Protein AF-A0A3D4XBF6-F1 (afdb_monomer_lite)

Foldseek 3Di:
DPPDLDDPVNCLVVVVLLCLLVNLLVCLVVLVVLLVDVVSLVVVLVVLLVNLVSLVVCCVVVVDDLVVSLVSLVSSLVSQCVSCVVRVVSNVSVCCSRPVPCVVVSVVVVVVVVVVVVVVVCVVVVVVVVPPD

pLDDT: mean 74.27, std 13.39, range [38.59, 91.12]

Secondary structure (DSSP, 8-state):
-------HHHHHHTT-GGGHHHHHHHGGGGHHHHHH-HHHHHHHHHHHHHHHHHHHHHHHTTSS-HHHHHHHHHHHHHHHHHHGGG-HHHHHHHHHHHTSSSHHHHHHHHHHHHHHHHHHHHHHHHHHHTT--

Sequence (133 aa):
MKSQQYSLDEIFKKNLLFLIPFYIFSYERRFQEYNQDKAKLELLKQEYLGIRNELEELTVQKIIDEYTKCTIIDMSGKVLENIAKKYENIRKGVKAVMGGKVFEYEAKTIRDQGRREGRRERMTVGNIDGSCQ

Structure (mmCIF, N/CA/C/O backbone):
data_AF-A0A3D4XBF6-F1
#
_entry.id   AF-A0A3D4XBF6-F1
#
loop_
_atom_site.group_PDB
_atom_site.id
_atom_site.type_symbol
_atom_site.label_atom_id
_atom_site.label_alt_id
_atom_site.label_comp_id
_atom_site.label_asym_id
_atom_site.label_entity_id
_atom_site.label_seq_id
_atom_site.pdbx_PDB_ins_code
_atom_site.Cartn_x
_atom_site.Cartn_y
_atom_site.Cartn_z
_atom_site.occupancy
_atom_site.B_iso_or_equiv
_atom_site.auth_seq_id
_atom_site.auth_comp_id
_atom_site.auth_asym_id
_atom_site.auth_atom_id
_atom_site.pdbx_PDB_model_num
ATOM 1 N N . MET A 1 1 ? -25.712 1.740 -11.108 1.00 39.62 1 MET A N 1
ATOM 2 C CA . MET A 1 1 ? -24.549 0.896 -11.469 1.00 39.62 1 MET A CA 1
ATOM 3 C C . MET A 1 1 ? -24.475 -0.279 -10.509 1.00 39.62 1 MET A C 1
ATOM 5 O O . MET A 1 1 ? -24.318 -0.051 -9.317 1.00 39.62 1 MET A O 1
ATOM 9 N N . LYS A 1 2 ? -24.611 -1.520 -10.992 1.00 38.59 2 LYS A N 1
ATOM 10 C CA . LYS A 1 2 ? -24.233 -2.700 -10.202 1.00 38.59 2 LYS A CA 1
ATOM 11 C C . LYS A 1 2 ? -22.704 -2.770 -10.230 1.00 38.59 2 LYS A C 1
ATOM 13 O O . LYS A 1 2 ? -22.143 -3.251 -11.206 1.00 38.59 2 LYS A O 1
ATOM 18 N N . SER A 1 3 ? -22.035 -2.192 -9.233 1.00 47.47 3 SER A N 1
ATOM 19 C CA . SER A 1 3 ? -20.590 -2.374 -9.076 1.00 47.47 3 SER A CA 1
ATOM 20 C C . SER A 1 3 ? -20.365 -3.846 -8.756 1.00 47.47 3 SER A C 1
ATOM 22 O O . SER A 1 3 ? -20.780 -4.300 -7.692 1.00 47.47 3 SER A O 1
ATOM 24 N N . GLN A 1 4 ? -19.773 -4.605 -9.678 1.00 57.16 4 GLN A N 1
ATOM 25 C CA . GLN A 1 4 ? -19.184 -5.892 -9.318 1.00 57.16 4 GLN A CA 1
ATOM 26 C C . GLN A 1 4 ? -18.186 -5.614 -8.192 1.00 57.16 4 GLN A C 1
ATOM 28 O O . GLN A 1 4 ? -17.299 -4.771 -8.335 1.00 57.16 4 GLN A O 1
ATOM 33 N N . GLN A 1 5 ? -18.407 -6.231 -7.034 1.00 62.78 5 GLN A N 1
ATOM 34 C CA . GLN A 1 5 ? -17.422 -6.235 -5.963 1.00 62.78 5 G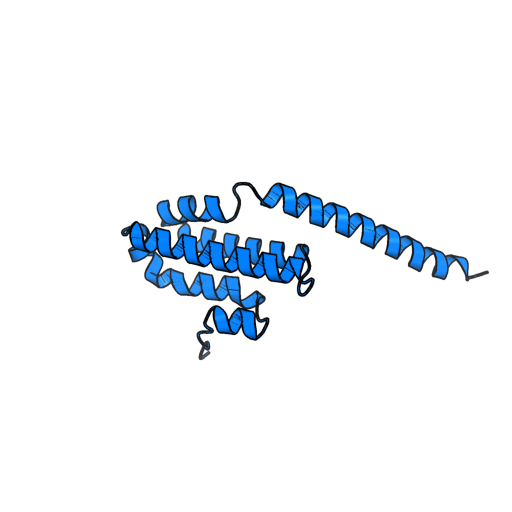LN A CA 1
ATOM 35 C C . GLN A 1 5 ? -16.328 -7.194 -6.407 1.00 62.78 5 GLN A C 1
ATOM 37 O O . GLN A 1 5 ? -16.461 -8.401 -6.241 1.00 62.78 5 GLN A O 1
ATOM 42 N N . TYR A 1 6 ? -15.303 -6.651 -7.054 1.00 70.81 6 TYR A N 1
ATOM 43 C CA . TYR A 1 6 ? -14.107 -7.415 -7.356 1.00 70.81 6 TYR A CA 1
ATOM 44 C C . TYR A 1 6 ? -13.384 -7.711 -6.048 1.00 70.81 6 TYR A C 1
ATOM 46 O O . TYR A 1 6 ? -13.139 -6.803 -5.250 1.00 70.81 6 TYR A O 1
ATOM 54 N N . SER A 1 7 ? -13.067 -8.983 -5.830 1.00 83.06 7 SER A N 1
ATOM 55 C CA . SER A 1 7 ? -12.136 -9.380 -4.775 1.00 83.06 7 SER A CA 1
ATOM 56 C C . SER A 1 7 ? -10.715 -8.940 -5.129 1.00 83.06 7 SER A C 1
ATOM 58 O O . SER A 1 7 ? -10.394 -8.730 -6.302 1.00 83.06 7 SER A O 1
ATOM 60 N N . LEU A 1 8 ? -9.852 -8.815 -4.119 1.00 84.19 8 LEU A N 1
ATOM 61 C CA . LEU A 1 8 ? -8.452 -8.459 -4.335 1.00 84.19 8 LEU A CA 1
ATOM 62 C C . LEU A 1 8 ? -7.758 -9.443 -5.297 1.00 84.19 8 LEU A C 1
ATOM 64 O O . LEU A 1 8 ? -7.121 -9.021 -6.260 1.00 84.19 8 LEU A O 1
ATOM 68 N N . ASP A 1 9 ? -8.005 -10.742 -5.124 1.00 84.31 9 ASP A N 1
ATOM 69 C CA . ASP A 1 9 ? -7.500 -11.796 -6.008 1.00 84.31 9 ASP A CA 1
ATOM 70 C C . ASP A 1 9 ? -7.921 -11.600 -7.468 1.00 84.31 9 ASP A C 1
ATOM 72 O O . ASP A 1 9 ? -7.139 -11.829 -8.389 1.00 84.31 9 ASP A O 1
ATOM 76 N N . GLU A 1 10 ? -9.171 -11.199 -7.717 1.00 86.62 10 GLU A N 1
ATOM 77 C CA . GLU A 1 10 ? -9.651 -10.945 -9.077 1.00 86.62 10 GLU A CA 1
ATOM 78 C C . GLU A 1 10 ? -9.012 -9.704 -9.689 1.00 86.62 10 GLU A C 1
ATOM 80 O O . GLU A 1 10 ? -8.769 -9.689 -10.897 1.00 86.62 10 GLU A O 1
ATOM 85 N N . ILE A 1 11 ? -8.739 -8.683 -8.873 1.00 88.88 11 ILE A N 1
ATOM 86 C CA . ILE A 1 11 ? -8.051 -7.466 -9.305 1.00 88.88 11 ILE A CA 1
ATOM 87 C C . ILE A 1 11 ? -6.650 -7.817 -9.807 1.00 88.88 11 ILE A C 1
ATOM 89 O O . ILE A 1 11 ? -6.302 -7.433 -10.925 1.00 88.88 11 ILE A O 1
ATOM 93 N N . PHE A 1 12 ? -5.882 -8.596 -9.045 1.00 87.31 12 PHE A N 1
ATOM 94 C CA . PHE A 1 12 ? -4.539 -9.009 -9.453 1.00 87.31 12 PHE A CA 1
ATOM 95 C C . PHE A 1 12 ? -4.563 -10.002 -10.620 1.00 87.31 12 PHE A C 1
ATOM 97 O O . PHE A 1 12 ? -3.889 -9.777 -11.625 1.00 87.31 12 PHE A O 1
ATOM 104 N N . LYS A 1 13 ? -5.415 -11.038 -10.575 1.00 87.56 13 LYS A N 1
ATOM 105 C CA . LYS A 1 13 ? -5.522 -12.039 -11.659 1.00 87.56 13 LYS A CA 1
ATOM 106 C C . LYS A 1 13 ? -5.910 -11.439 -13.006 1.00 87.56 13 LYS A C 1
ATOM 108 O O . LYS A 1 13 ? -5.456 -11.919 -14.040 1.00 87.56 13 LYS A O 1
ATOM 113 N N . LYS A 1 14 ? -6.774 -10.421 -13.012 1.00 87.50 14 LYS A N 1
ATOM 114 C CA . LYS A 1 14 ? -7.221 -9.742 -14.240 1.00 87.50 14 LYS A CA 1
ATOM 115 C C . LYS A 1 14 ? -6.377 -8.511 -14.580 1.00 87.50 14 LYS A C 1
ATOM 117 O O . LYS A 1 14 ? -6.720 -7.801 -15.521 1.00 87.50 14 LYS A O 1
ATOM 122 N N . ASN A 1 15 ? -5.306 -8.251 -13.826 1.00 85.69 15 ASN A N 1
ATOM 123 C CA . ASN A 1 15 ? -4.459 -7.065 -13.951 1.00 85.69 15 ASN A CA 1
ATOM 124 C C . ASN A 1 15 ? -5.254 -5.738 -13.920 1.00 85.69 15 ASN A C 1
ATOM 126 O O . ASN A 1 15 ? -4.924 -4.766 -14.596 1.00 85.69 15 ASN A O 1
ATOM 130 N N . LEU A 1 16 ? -6.330 -5.684 -13.130 1.00 89.38 16 LEU A N 1
ATOM 131 C CA . LEU A 1 16 ? -7.203 -4.516 -12.974 1.00 89.38 16 LEU A CA 1
ATOM 132 C C . LEU A 1 16 ? -6.701 -3.589 -11.857 1.00 89.38 16 LEU A C 1
ATOM 134 O O . LEU A 1 16 ? -7.495 -3.064 -11.080 1.00 89.38 16 LEU A O 1
ATOM 138 N N . LEU A 1 17 ? -5.386 -3.386 -11.755 1.00 89.12 17 LEU A N 1
ATOM 139 C CA . LEU A 1 17 ? -4.725 -2.761 -10.598 1.00 89.12 17 LEU A CA 1
ATOM 140 C C . LEU A 1 17 ? -5.230 -1.341 -10.280 1.00 89.12 17 LEU A C 1
ATOM 142 O O . LEU A 1 17 ? -5.216 -0.907 -9.131 1.00 89.12 17 LEU A O 1
ATOM 146 N N . PHE A 1 18 ? -5.759 -0.627 -11.277 1.00 88.12 18 PHE A N 1
ATOM 147 C CA . PHE A 1 18 ? -6.399 0.680 -11.090 1.00 88.12 18 PHE A CA 1
ATOM 148 C C . PHE A 1 18 ? -7.660 0.626 -10.204 1.00 88.12 18 PHE A C 1
ATOM 150 O O . PHE A 1 18 ? -8.118 1.653 -9.710 1.00 88.12 18 PHE A O 1
ATOM 157 N N . LEU A 1 19 ? -8.229 -0.562 -9.974 1.00 90.19 19 LEU A N 1
ATOM 158 C CA . LEU A 1 19 ? -9.351 -0.770 -9.060 1.00 90.19 19 LEU A CA 1
ATOM 159 C C . LEU A 1 19 ? -8.928 -0.850 -7.588 1.00 90.19 19 LEU A C 1
ATOM 161 O O . LEU A 1 19 ? -9.795 -0.743 -6.724 1.00 90.19 19 LEU A O 1
ATOM 1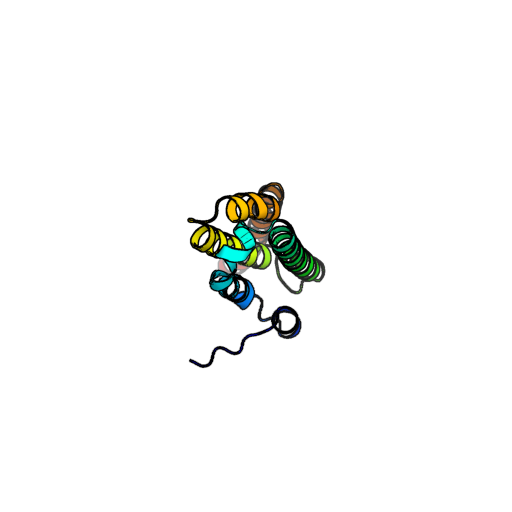65 N N . ILE A 1 20 ? -7.634 -0.976 -7.275 1.00 89.50 20 ILE A N 1
ATOM 166 C CA . ILE A 1 20 ? -7.132 -1.078 -5.892 1.00 89.50 20 ILE A CA 1
ATOM 167 C C . ILE A 1 20 ? -7.586 0.108 -5.011 1.00 89.50 20 ILE A C 1
ATOM 169 O O . ILE A 1 20 ? -8.130 -0.139 -3.931 1.00 89.50 20 ILE A O 1
ATOM 173 N N . PRO A 1 21 ? -7.498 1.384 -5.449 1.00 86.88 21 PRO A N 1
ATOM 174 C CA . PRO A 1 21 ? -8.030 2.507 -4.674 1.00 86.88 21 PRO A CA 1
ATOM 175 C C . PRO A 1 21 ? -9.542 2.407 -4.410 1.00 86.88 21 PRO A C 1
ATOM 177 O O . PRO A 1 21 ? -10.016 2.800 -3.345 1.00 86.88 21 PRO A O 1
ATOM 180 N N . PHE A 1 22 ? -10.315 1.857 -5.352 1.00 86.25 22 PHE A N 1
ATOM 181 C CA . PHE A 1 22 ? -11.766 1.680 -5.208 1.00 86.25 22 PHE A CA 1
ATOM 182 C C . PHE A 1 22 ? -12.118 0.504 -4.293 1.00 86.25 22 PHE A C 1
ATOM 184 O O . PHE A 1 22 ? -13.072 0.584 -3.519 1.00 86.25 22 PHE A O 1
ATOM 191 N N . TYR A 1 23 ? -11.331 -0.571 -4.347 1.00 85.81 23 TYR A N 1
ATOM 192 C CA . TYR A 1 23 ? -11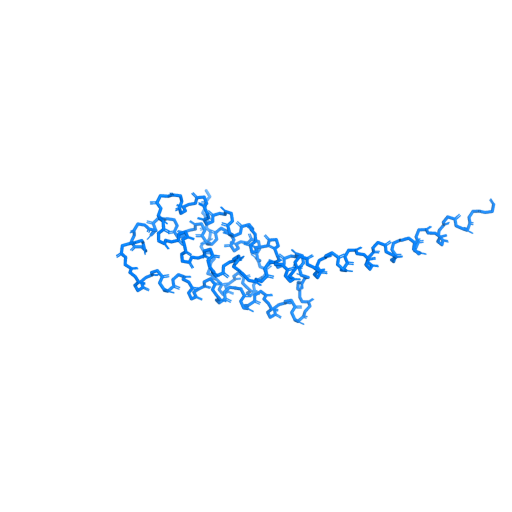.420 -1.684 -3.409 1.00 85.81 23 TYR A CA 1
ATOM 193 C C . TYR A 1 23 ? -11.204 -1.191 -1.977 1.00 85.81 23 TYR A C 1
ATOM 195 O O . TYR A 1 23 ? -12.035 -1.421 -1.103 1.00 85.81 23 TYR A O 1
ATOM 203 N N . ILE A 1 24 ? -10.160 -0.389 -1.773 1.00 82.25 24 ILE A N 1
ATOM 204 C CA . ILE A 1 24 ? -9.876 0.295 -0.510 1.00 82.25 24 ILE A CA 1
ATOM 205 C C . ILE A 1 24 ? -11.046 1.174 -0.057 1.00 82.25 24 ILE A C 1
ATOM 207 O O . ILE A 1 24 ? -11.455 1.130 1.103 1.00 82.25 24 ILE A O 1
ATOM 211 N N . PHE A 1 25 ? -11.611 1.958 -0.977 1.00 81.12 25 PHE A N 1
ATOM 212 C CA . PHE A 1 25 ? -12.755 2.817 -0.689 1.00 81.12 25 PHE A CA 1
ATOM 213 C C . PHE A 1 25 ? -13.968 2.020 -0.186 1.00 81.12 25 PHE A C 1
ATOM 215 O O . PHE A 1 25 ? -14.709 2.492 0.674 1.00 81.12 25 PHE A O 1
ATOM 222 N N . SER A 1 26 ? -14.155 0.782 -0.656 1.00 80.00 26 SER A N 1
ATOM 223 C CA . SER A 1 26 ? -15.279 -0.063 -0.240 1.00 80.00 26 SER A CA 1
ATOM 224 C C . SER A 1 26 ? -15.309 -0.358 1.268 1.00 80.00 26 SER A C 1
ATOM 226 O O . SER A 1 26 ? -16.390 -0.577 1.827 1.00 80.00 26 SER A O 1
ATOM 228 N N . TYR A 1 27 ? -14.160 -0.283 1.950 1.00 75.31 27 TYR A N 1
ATOM 229 C CA . TYR A 1 27 ? -14.069 -0.477 3.395 1.00 75.31 27 TYR A CA 1
ATOM 230 C C . TYR A 1 27 ? -14.584 0.705 4.219 1.00 75.31 27 TYR A C 1
ATOM 232 O O . TYR A 1 27 ? -14.814 0.522 5.414 1.00 75.31 27 TYR A O 1
ATOM 240 N N . GLU A 1 28 ? -14.821 1.880 3.622 1.00 74.62 28 GLU A N 1
ATOM 241 C CA . GLU A 1 28 ? -15.266 3.095 4.323 1.00 74.62 28 GLU A CA 1
ATOM 242 C C . GLU A 1 28 ? -16.435 2.819 5.282 1.00 74.62 28 GLU A C 1
ATOM 244 O O . GLU A 1 28 ? -16.419 3.244 6.437 1.00 74.62 28 GLU A O 1
ATOM 249 N N . ARG A 1 29 ? -17.421 2.022 4.852 1.00 75.06 29 ARG A N 1
ATOM 250 C CA . ARG A 1 29 ? -18.609 1.702 5.667 1.00 75.06 29 ARG A CA 1
ATOM 251 C C . ARG A 1 29 ? -18.280 0.953 6.961 1.00 75.06 29 ARG A C 1
ATOM 253 O O . ARG A 1 29 ? -19.060 0.997 7.903 1.00 75.06 29 ARG A O 1
ATOM 260 N N . ARG A 1 30 ? -17.141 0.260 7.005 1.00 72.00 30 ARG A N 1
ATOM 261 C CA . ARG A 1 30 ? -16.672 -0.553 8.137 1.00 72.00 30 ARG A CA 1
ATOM 262 C C . ARG A 1 30 ? -15.590 0.158 8.957 1.00 72.00 30 ARG A C 1
ATOM 264 O O . ARG A 1 30 ? -15.166 -0.364 9.984 1.00 72.00 30 ARG A O 1
ATOM 271 N N . PHE A 1 31 ? -15.152 1.358 8.558 1.00 72.44 31 PHE A N 1
ATOM 272 C CA . PHE A 1 31 ? -14.078 2.097 9.241 1.00 72.44 31 PHE A CA 1
ATOM 273 C C . PHE A 1 31 ? -14.415 2.469 10.680 1.00 72.44 31 PHE A C 1
ATOM 275 O O . PHE A 1 31 ? -13.527 2.492 11.530 1.00 72.44 31 PHE A O 1
ATOM 282 N N . GLN A 1 32 ? -15.695 2.685 10.983 1.00 70.94 32 GLN A N 1
ATOM 283 C CA . GLN A 1 32 ? -16.134 2.902 12.356 1.00 70.94 32 GLN A CA 1
ATOM 284 C C . GLN A 1 32 ? -15.8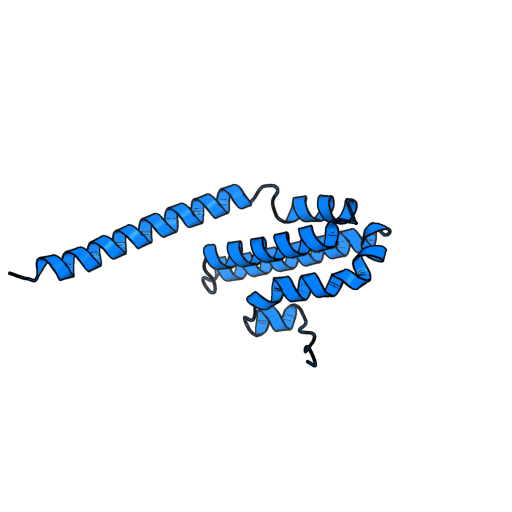08 1.702 13.259 1.00 70.94 32 GLN A C 1
ATOM 286 O O . GLN A 1 32 ? -15.315 1.898 14.368 1.00 70.94 32 GLN A O 1
ATOM 291 N N . GLU A 1 33 ? -16.003 0.476 12.766 1.00 72.31 33 GLU A N 1
ATOM 292 C CA . GLU A 1 33 ? -15.645 -0.746 13.492 1.00 72.31 33 GLU A CA 1
ATOM 293 C C . GLU A 1 33 ? -14.125 -0.930 13.570 1.00 72.31 33 GLU A C 1
ATOM 295 O O . GLU A 1 33 ? -13.597 -1.235 14.637 1.00 72.31 33 GLU A O 1
ATOM 300 N N . TYR A 1 34 ? -13.411 -0.696 12.463 1.00 69.12 34 TYR A N 1
ATOM 301 C CA . TYR A 1 34 ? -11.946 -0.795 12.408 1.00 69.12 34 TYR A CA 1
ATOM 302 C C . TYR A 1 34 ? -11.246 0.193 13.353 1.00 69.12 34 TYR A C 1
ATOM 304 O O . TYR A 1 34 ? -10.179 -0.104 13.878 1.00 69.12 34 TYR A O 1
ATOM 312 N N . ASN A 1 35 ? -11.821 1.373 13.590 1.00 66.62 35 ASN A N 1
ATOM 313 C CA . ASN A 1 35 ? -11.211 2.377 14.463 1.00 66.62 35 ASN A CA 1
ATOM 314 C C . ASN A 1 35 ? -11.363 2.052 15.959 1.00 66.62 35 ASN A C 1
ATOM 316 O O . ASN A 1 35 ? -10.557 2.521 16.767 1.00 66.62 35 ASN A O 1
ATOM 320 N N . GLN A 1 36 ? -12.397 1.289 16.324 1.00 73.00 36 GLN A N 1
ATOM 321 C CA . GLN A 1 36 ? -12.685 0.888 17.706 1.00 73.00 36 GLN A CA 1
ATOM 322 C C . GLN A 1 36 ? -12.043 -0.459 18.068 1.00 73.00 36 GLN A C 1
ATOM 324 O O . GLN A 1 36 ? -11.732 -0.693 19.234 1.00 73.00 36 GLN A O 1
ATOM 329 N N . ASP A 1 37 ? -11.794 -1.315 17.075 1.00 79.94 37 ASP A N 1
ATOM 330 C CA . ASP A 1 37 ? -11.235 -2.652 17.253 1.00 79.94 37 ASP A CA 1
ATOM 331 C C . ASP A 1 37 ? -9.801 -2.744 16.703 1.00 79.94 37 ASP A C 1
ATOM 333 O O . ASP A 1 37 ? -9.555 -2.731 15.493 1.00 79.94 37 ASP A O 1
ATOM 337 N N . LYS A 1 38 ? -8.832 -2.883 17.616 1.00 76.00 38 LYS A N 1
ATOM 338 C CA . LYS A 1 38 ? -7.407 -3.000 17.275 1.00 76.00 38 LYS A CA 1
ATOM 339 C C . LYS A 1 38 ? -7.088 -4.238 16.432 1.00 76.00 38 LYS A C 1
ATOM 341 O O . LYS A 1 38 ? -6.191 -4.156 15.599 1.00 76.00 38 LYS A O 1
ATOM 346 N N . ALA A 1 39 ? -7.785 -5.359 16.631 1.00 79.12 39 ALA A N 1
ATOM 347 C CA . ALA A 1 39 ? -7.536 -6.578 15.864 1.00 79.12 39 ALA A CA 1
ATOM 348 C C . ALA A 1 39 ? -7.981 -6.392 14.411 1.00 79.12 39 ALA A C 1
ATOM 350 O O . ALA A 1 39 ? -7.251 -6.727 13.480 1.00 79.12 39 ALA A O 1
ATOM 351 N N . LYS A 1 40 ? -9.141 -5.759 14.209 1.00 79.44 40 LYS A N 1
ATOM 352 C CA . LYS A 1 40 ? -9.619 -5.414 12.869 1.00 79.44 40 LYS A CA 1
ATOM 353 C C . LYS A 1 40 ? -8.714 -4.380 12.185 1.00 79.44 40 LYS A C 1
ATOM 355 O O . LYS A 1 40 ? -8.469 -4.492 10.987 1.00 79.44 40 LYS A O 1
ATOM 360 N N . LEU A 1 41 ? -8.201 -3.388 12.919 1.00 76.25 41 LEU A N 1
ATOM 361 C CA . LEU A 1 41 ? -7.219 -2.438 12.382 1.00 76.25 41 LEU A CA 1
ATOM 362 C C . LEU A 1 41 ? -5.941 -3.143 11.905 1.00 76.25 41 LEU A C 1
ATOM 364 O O . LEU A 1 41 ? -5.370 -2.756 10.888 1.00 76.25 41 LEU A O 1
ATOM 368 N N . GLU A 1 42 ? -5.486 -4.162 12.631 1.00 77.25 42 GLU A N 1
ATOM 369 C CA . GLU A 1 42 ? -4.300 -4.925 12.248 1.00 77.25 42 GLU A CA 1
ATOM 370 C C . GLU A 1 42 ? -4.545 -5.777 10.997 1.00 77.25 42 GLU A C 1
ATOM 372 O O . GLU A 1 42 ? -3.699 -5.789 10.107 1.00 77.25 42 GLU A O 1
ATOM 377 N N . LEU A 1 43 ? -5.733 -6.381 10.864 1.00 81.25 43 LEU A N 1
ATOM 378 C CA . LEU A 1 43 ? -6.148 -7.056 9.627 1.00 81.25 43 LEU A CA 1
ATOM 379 C C . LEU A 1 43 ? -6.112 -6.105 8.426 1.00 81.25 43 LEU A C 1
ATOM 381 O O . LEU A 1 43 ? -5.558 -6.452 7.387 1.00 81.25 43 LEU A O 1
ATOM 385 N N . LEU A 1 44 ? -6.622 -4.878 8.585 1.00 80.00 44 LEU A N 1
ATOM 386 C CA . LEU A 1 44 ? -6.562 -3.866 7.530 1.00 80.00 44 LEU A CA 1
ATOM 387 C C . LEU A 1 44 ? -5.107 -3.565 7.135 1.00 80.00 44 LEU A C 1
ATOM 389 O O . LEU A 1 44 ? -4.783 -3.531 5.953 1.00 80.00 44 LEU A O 1
ATOM 393 N N . LYS A 1 45 ? -4.200 -3.385 8.105 1.00 79.31 45 LYS A N 1
ATOM 394 C CA . LYS A 1 45 ? -2.774 -3.162 7.803 1.00 79.31 45 LYS A CA 1
ATOM 395 C C . LYS A 1 45 ? -2.138 -4.346 7.075 1.00 79.31 45 LYS A C 1
ATOM 397 O O . LYS A 1 45 ? -1.327 -4.118 6.182 1.00 79.31 45 LYS A O 1
ATOM 402 N N . GLN A 1 46 ? -2.478 -5.576 7.460 1.00 82.00 46 GLN A N 1
ATOM 403 C CA . GLN A 1 46 ? -1.970 -6.787 6.816 1.00 82.00 46 GLN A CA 1
ATOM 404 C C . GLN A 1 46 ? -2.449 -6.899 5.369 1.00 82.00 46 GLN A C 1
ATOM 406 O O . GLN A 1 46 ? -1.626 -7.151 4.494 1.00 82.00 46 GLN A O 1
ATOM 411 N N . GLU A 1 47 ? -3.730 -6.634 5.099 1.00 83.75 47 GLU A N 1
ATOM 412 C CA . GLU A 1 47 ? -4.255 -6.589 3.728 1.00 83.75 47 GLU A CA 1
ATOM 413 C C . GLU A 1 47 ? -3.519 -5.540 2.887 1.00 83.75 47 GLU A C 1
ATOM 415 O O . GLU A 1 47 ? -3.050 -5.841 1.794 1.00 83.75 47 GLU A O 1
ATOM 420 N N . TYR A 1 48 ? -3.330 -4.329 3.418 1.00 81.25 48 TYR A N 1
ATOM 421 C CA . TYR A 1 48 ? -2.568 -3.278 2.737 1.00 81.25 48 TYR A CA 1
ATOM 422 C C . TYR A 1 48 ? -1.119 -3.670 2.446 1.00 81.25 48 TYR A C 1
ATOM 424 O O . TYR A 1 48 ? -0.582 -3.351 1.384 1.00 81.25 48 TYR A O 1
ATOM 432 N N . LEU A 1 49 ? -0.475 -4.345 3.395 1.00 82.38 49 LEU A N 1
ATOM 433 C CA . LEU A 1 49 ? 0.885 -4.833 3.223 1.00 82.38 49 LEU A CA 1
ATOM 434 C C . LEU A 1 49 ? 0.944 -5.943 2.164 1.00 82.38 49 LEU A C 1
ATOM 436 O O . LEU A 1 49 ? 1.886 -5.957 1.377 1.00 82.38 49 LEU A O 1
ATOM 440 N N . GLY A 1 50 ? -0.078 -6.802 2.101 1.00 85.38 50 GLY A N 1
ATOM 441 C CA . GLY A 1 50 ? -0.267 -7.793 1.040 1.00 85.38 50 GLY A CA 1
ATOM 442 C C . GLY A 1 50 ? -0.356 -7.142 -0.338 1.00 85.38 50 GLY A C 1
ATOM 443 O O . GLY A 1 50 ? 0.489 -7.419 -1.182 1.00 85.38 50 GLY A O 1
ATOM 444 N N . ILE A 1 51 ? -1.272 -6.182 -0.515 1.00 87.19 51 ILE A N 1
ATOM 445 C CA . ILE A 1 51 ? -1.431 -5.412 -1.764 1.00 87.19 51 ILE A CA 1
ATOM 446 C C . ILE A 1 51 ? -0.096 -4.822 -2.220 1.00 87.19 51 ILE A C 1
ATOM 448 O O . ILE A 1 51 ? 0.264 -4.900 -3.392 1.00 87.19 51 ILE A O 1
ATOM 452 N N . ARG A 1 52 ? 0.650 -4.215 -1.292 1.00 84.00 52 ARG A N 1
ATOM 453 C CA . ARG A 1 52 ? 1.941 -3.600 -1.602 1.00 84.00 52 ARG A CA 1
ATOM 454 C C . ARG A 1 52 ? 2.977 -4.633 -2.039 1.00 84.00 52 ARG A C 1
ATOM 456 O O . ARG A 1 52 ? 3.685 -4.389 -3.008 1.00 84.00 52 ARG A O 1
ATOM 463 N N . ASN A 1 53 ? 3.091 -5.747 -1.321 1.00 86.00 53 ASN A N 1
ATOM 464 C CA . ASN A 1 53 ? 4.049 -6.797 -1.663 1.00 86.00 53 ASN A CA 1
ATOM 465 C C . ASN A 1 53 ? 3.725 -7.414 -3.030 1.00 86.00 53 ASN A C 1
ATOM 467 O O . ASN A 1 53 ? 4.627 -7.671 -3.814 1.00 86.00 53 ASN A O 1
ATOM 471 N N . GLU A 1 54 ? 2.444 -7.581 -3.340 1.00 89.94 54 GLU A N 1
ATOM 472 C CA . GLU A 1 54 ? 1.986 -8.126 -4.616 1.00 89.94 54 GLU A CA 1
ATOM 473 C C . GLU A 1 54 ? 2.268 -7.150 -5.773 1.00 89.94 54 GLU A C 1
ATOM 475 O O . GLU A 1 54 ? 2.773 -7.550 -6.820 1.00 89.94 54 GLU A O 1
ATOM 480 N N . LEU A 1 55 ? 2.070 -5.840 -5.565 1.00 88.75 55 LEU A N 1
ATOM 481 C CA . LEU A 1 55 ? 2.515 -4.813 -6.517 1.00 88.75 55 LEU A CA 1
ATOM 482 C C . LEU A 1 55 ? 4.041 -4.810 -6.706 1.00 88.75 55 LEU A C 1
ATOM 484 O O . LEU A 1 55 ? 4.507 -4.669 -7.834 1.00 88.75 55 LEU A O 1
ATOM 488 N N . GLU A 1 56 ? 4.817 -4.991 -5.635 1.00 86.50 56 GLU A N 1
ATOM 489 C CA . GLU A 1 56 ? 6.280 -5.097 -5.708 1.00 86.50 56 GLU A CA 1
ATOM 490 C C . GLU A 1 56 ? 6.710 -6.324 -6.525 1.00 86.50 56 GLU A C 1
ATOM 492 O O . GLU A 1 56 ? 7.579 -6.218 -7.390 1.00 86.50 56 GLU A O 1
ATOM 497 N N . GLU A 1 57 ? 6.068 -7.477 -6.321 1.00 89.81 57 GLU A N 1
ATOM 498 C CA . GLU A 1 57 ? 6.318 -8.682 -7.116 1.00 89.81 57 GLU A CA 1
ATOM 499 C C . GLU A 1 57 ? 6.016 -8.459 -8.602 1.00 89.81 57 GLU A C 1
ATOM 501 O O . GLU A 1 57 ? 6.820 -8.847 -9.453 1.00 89.81 57 GLU A O 1
ATOM 506 N N . LEU A 1 58 ? 4.913 -7.778 -8.932 1.00 90.44 58 LEU A N 1
ATOM 507 C CA . LEU A 1 58 ? 4.590 -7.409 -10.314 1.00 90.44 58 LEU A CA 1
ATOM 508 C C . LEU A 1 58 ? 5.640 -6.467 -10.924 1.00 90.44 58 LEU A C 1
ATOM 510 O O . LEU A 1 58 ? 5.959 -6.593 -12.112 1.00 90.44 58 LEU A O 1
ATOM 514 N N . THR A 1 59 ? 6.210 -5.555 -10.132 1.00 87.94 59 THR A N 1
ATOM 515 C CA . THR A 1 59 ? 7.311 -4.684 -10.569 1.00 87.94 59 THR A CA 1
ATOM 516 C C . THR A 1 59 ? 8.604 -5.470 -10.793 1.00 87.94 59 THR A C 1
ATOM 518 O O . THR A 1 59 ? 9.256 -5.299 -11.826 1.00 87.94 59 THR A O 1
ATOM 521 N N . VAL A 1 60 ? 8.961 -6.389 -9.888 1.00 88.00 60 VAL A N 1
ATOM 522 C CA . VAL A 1 60 ? 10.133 -7.275 -10.033 1.00 88.00 60 VAL A CA 1
ATOM 523 C C . VAL A 1 60 ? 10.006 -8.158 -11.277 1.00 88.00 60 VAL A C 1
ATOM 525 O O . VAL A 1 60 ? 10.975 -8.332 -12.020 1.00 88.00 60 VAL A O 1
ATOM 528 N N . GLN A 1 61 ? 8.801 -8.660 -11.555 1.00 91.12 61 GLN A N 1
ATOM 529 C CA . GLN A 1 61 ? 8.479 -9.434 -12.758 1.00 91.12 61 GLN A CA 1
ATOM 530 C C . GLN A 1 61 ? 8.405 -8.576 -14.035 1.00 91.12 61 GLN A C 1
ATOM 532 O O . GLN A 1 61 ? 8.244 -9.124 -15.125 1.00 91.12 61 GLN A O 1
ATOM 537 N N . LYS A 1 62 ? 8.551 -7.246 -13.927 1.00 88.38 62 LYS A N 1
ATOM 538 C CA . LYS A 1 62 ? 8.413 -6.267 -15.021 1.00 88.38 62 LYS A CA 1
ATOM 539 C C . LYS A 1 62 ? 7.043 -6.289 -15.709 1.00 88.38 62 LYS A C 1
ATOM 541 O O . LYS A 1 62 ? 6.936 -5.888 -16.866 1.00 88.38 62 LYS A O 1
ATOM 546 N N . ILE A 1 63 ? 6.005 -6.748 -15.008 1.00 90.50 63 ILE A N 1
ATOM 547 C CA . ILE A 1 63 ? 4.613 -6.684 -15.478 1.00 90.50 63 ILE A CA 1
ATOM 548 C C . ILE A 1 63 ? 4.118 -5.237 -15.414 1.00 90.50 63 ILE A C 1
ATOM 550 O O . ILE A 1 63 ? 3.415 -4.782 -16.314 1.00 90.50 63 ILE A O 1
ATOM 554 N N . ILE A 1 64 ? 4.524 -4.513 -14.370 1.00 91.00 64 ILE A N 1
ATOM 555 C CA . ILE A 1 64 ? 4.306 -3.073 -14.223 1.00 91.00 64 ILE A CA 1
ATOM 556 C C . ILE A 1 64 ? 5.637 -2.363 -13.989 1.00 91.00 64 ILE A C 1
ATOM 558 O O . ILE A 1 64 ? 6.591 -2.956 -13.484 1.00 91.00 64 ILE A O 1
ATOM 562 N N . ASP A 1 65 ? 5.707 -1.086 -14.346 1.00 87.62 65 ASP A N 1
ATOM 563 C CA . ASP A 1 65 ? 6.853 -0.247 -14.011 1.00 87.62 65 ASP A CA 1
ATOM 564 C C . ASP A 1 65 ? 6.741 0.338 -12.590 1.00 87.62 65 ASP A C 1
ATOM 566 O O . ASP A 1 65 ? 5.704 0.275 -11.918 1.00 87.62 65 ASP A O 1
ATOM 570 N N . GLU A 1 66 ? 7.851 0.909 -12.121 1.00 84.12 66 GLU A N 1
ATOM 571 C CA . GLU A 1 66 ? 7.945 1.553 -10.806 1.00 84.12 66 GLU A CA 1
ATOM 572 C C . GLU A 1 66 ? 6.947 2.715 -10.678 1.00 84.12 66 GLU A C 1
ATOM 574 O O . GLU A 1 66 ? 6.364 2.939 -9.616 1.00 84.12 66 GLU A O 1
ATOM 579 N N . TYR A 1 67 ? 6.729 3.441 -11.778 1.00 84.44 67 TYR A N 1
ATOM 580 C CA . TYR A 1 67 ? 5.819 4.578 -11.838 1.00 84.44 67 TYR A CA 1
ATOM 581 C C . TYR A 1 67 ? 4.361 4.165 -11.602 1.00 84.44 67 TYR A C 1
ATOM 583 O O . TYR A 1 67 ? 3.651 4.804 -10.823 1.00 84.44 67 TYR A O 1
ATOM 591 N N . THR A 1 68 ? 3.921 3.075 -12.225 1.00 87.31 68 THR A N 1
ATOM 592 C CA . THR A 1 68 ? 2.579 2.505 -12.090 1.00 87.31 68 THR A CA 1
ATOM 593 C C . THR A 1 68 ? 2.350 2.033 -10.662 1.00 87.31 68 THR A C 1
ATOM 595 O O . THR A 1 68 ? 1.338 2.400 -10.061 1.00 87.31 68 THR A O 1
ATOM 598 N N . LYS A 1 69 ? 3.313 1.301 -10.081 1.00 87.62 69 LYS A N 1
ATOM 599 C CA . LYS A 1 69 ? 3.278 0.898 -8.667 1.00 87.62 69 LYS A CA 1
ATOM 600 C C . LYS A 1 69 ? 3.102 2.114 -7.754 1.00 87.62 69 LYS A C 1
ATOM 602 O O . LYS A 1 69 ? 2.137 2.163 -6.990 1.00 87.62 69 LYS A O 1
ATOM 607 N N . CYS A 1 70 ? 3.975 3.116 -7.878 1.00 83.38 70 CYS A N 1
ATOM 608 C CA . CYS A 1 70 ? 3.903 4.330 -7.060 1.00 83.38 70 CYS A CA 1
ATOM 609 C C . CYS A 1 70 ? 2.570 5.052 -7.231 1.00 83.38 70 CYS A C 1
ATOM 611 O O . CYS A 1 70 ? 1.948 5.448 -6.255 1.00 83.38 70 CYS A O 1
ATOM 613 N N . THR A 1 71 ? 2.079 5.169 -8.465 1.00 86.81 71 THR A N 1
ATOM 614 C CA . THR A 1 71 ? 0.803 5.831 -8.755 1.00 86.81 71 THR A CA 1
ATOM 615 C C . THR A 1 71 ? -0.364 5.121 -8.065 1.00 86.81 71 THR A C 1
ATOM 617 O O . THR A 1 71 ? -1.222 5.775 -7.468 1.00 86.81 71 THR A O 1
ATOM 620 N N . ILE A 1 72 ? -0.397 3.786 -8.091 1.00 89.56 72 ILE A N 1
ATOM 621 C CA . ILE A 1 72 ? -1.439 2.999 -7.417 1.00 89.56 72 ILE A CA 1
ATOM 622 C C . ILE A 1 72 ? -1.355 3.170 -5.897 1.00 89.56 72 ILE A C 1
ATOM 624 O O . ILE A 1 72 ? -2.392 3.384 -5.259 1.00 89.56 72 ILE A O 1
ATOM 628 N N . ILE A 1 73 ? -0.150 3.111 -5.321 1.00 85.06 73 ILE A N 1
ATOM 629 C CA . ILE A 1 73 ? 0.078 3.311 -3.881 1.00 85.06 73 ILE A CA 1
ATOM 630 C C . ILE A 1 73 ? -0.359 4.723 -3.464 1.00 85.06 73 ILE A C 1
ATOM 632 O O . ILE A 1 73 ? -1.102 4.871 -2.491 1.00 85.06 73 ILE A O 1
ATOM 636 N N . ASP A 1 74 ? -0.007 5.746 -4.240 1.00 84.50 74 ASP A N 1
ATOM 637 C CA . ASP A 1 74 ? -0.377 7.144 -4.005 1.00 84.50 74 ASP A CA 1
ATOM 638 C C . ASP A 1 74 ? -1.877 7.368 -4.019 1.00 84.50 74 ASP A C 1
ATOM 640 O O . ASP A 1 74 ? -2.431 7.994 -3.111 1.00 84.50 74 ASP A O 1
ATOM 644 N N . MET A 1 75 ? -2.549 6.887 -5.065 1.00 87.00 75 MET A N 1
ATOM 645 C CA . MET A 1 75 ? -3.997 7.033 -5.193 1.00 87.00 75 MET A CA 1
ATOM 646 C C . MET A 1 75 ? -4.706 6.322 -4.044 1.00 87.00 75 MET A C 1
ATOM 648 O O . MET A 1 75 ? -5.596 6.894 -3.415 1.00 87.00 75 MET A O 1
ATOM 652 N N . SER A 1 76 ? -4.258 5.112 -3.719 1.00 86.00 76 SER A N 1
ATOM 653 C CA . SER A 1 76 ? -4.754 4.325 -2.591 1.00 86.00 76 SER A CA 1
ATOM 654 C C . SER A 1 76 ? -4.552 5.045 -1.255 1.00 86.00 76 SER A C 1
ATOM 656 O O . SER A 1 76 ? -5.457 5.072 -0.419 1.00 86.00 76 SER A O 1
ATOM 658 N N . GLY A 1 77 ? -3.394 5.683 -1.069 1.00 82.31 77 GLY A N 1
ATOM 659 C CA . GLY A 1 77 ? -3.068 6.477 0.113 1.00 82.31 77 GLY A CA 1
ATOM 660 C C . GLY A 1 77 ? -3.956 7.709 0.239 1.00 82.31 77 GLY A C 1
ATOM 661 O O . GLY A 1 77 ? -4.522 7.946 1.301 1.00 82.31 77 GLY A O 1
ATOM 662 N N . LYS A 1 78 ? -4.160 8.450 -0.854 1.00 84.44 78 LYS A N 1
ATOM 663 C CA . LYS A 1 78 ? -5.033 9.636 -0.890 1.00 84.44 78 LYS A CA 1
ATOM 664 C C . LYS A 1 78 ? -6.490 9.294 -0.598 1.00 84.44 78 LYS A C 1
ATOM 666 O O . LYS A 1 78 ? -7.136 9.997 0.180 1.00 84.44 78 LYS A O 1
ATOM 671 N N . VAL A 1 79 ? -7.009 8.218 -1.198 1.00 84.88 79 VAL A N 1
ATOM 672 C CA . VAL A 1 79 ? -8.364 7.723 -0.907 1.00 84.88 79 VAL A CA 1
ATOM 673 C C . VAL A 1 79 ? -8.481 7.421 0.578 1.00 84.88 79 VAL A C 1
ATOM 675 O O . VAL A 1 79 ? -9.396 7.926 1.230 1.00 84.88 79 VAL A O 1
ATOM 678 N N . LEU A 1 80 ? -7.518 6.674 1.120 1.00 79.88 80 LEU A N 1
ATOM 679 C CA . LEU A 1 80 ? -7.508 6.295 2.521 1.00 79.88 80 LEU A CA 1
ATOM 680 C C . LEU A 1 80 ? -7.429 7.499 3.464 1.00 79.88 80 LEU A C 1
ATOM 682 O O . LEU A 1 80 ? -8.189 7.573 4.426 1.00 79.88 80 LEU A O 1
ATOM 686 N N . GLU A 1 81 ? -6.533 8.449 3.201 1.00 80.12 81 GLU A N 1
ATOM 687 C CA . GLU A 1 81 ? -6.415 9.673 3.991 1.00 80.12 81 GLU A CA 1
ATOM 688 C C . GLU A 1 81 ? -7.728 10.450 4.003 1.00 80.12 81 GLU A C 1
ATOM 690 O O . GLU A 1 81 ? -8.105 10.981 5.048 1.00 80.12 81 GLU A O 1
ATOM 695 N N . ASN A 1 82 ? -8.441 10.489 2.873 1.00 82.56 82 ASN A N 1
ATOM 696 C CA . ASN A 1 82 ? -9.706 11.197 2.755 1.00 82.56 82 ASN A CA 1
ATOM 697 C C . ASN A 1 82 ? -10.831 10.536 3.568 1.00 82.56 82 ASN A C 1
ATOM 699 O O . ASN A 1 82 ? -11.553 11.242 4.274 1.00 82.56 82 ASN A O 1
ATOM 703 N N . ILE A 1 83 ? -10.951 9.205 3.530 1.00 78.25 83 ILE A N 1
ATOM 704 C CA . ILE A 1 83 ? -11.974 8.467 4.297 1.00 78.25 83 ILE A CA 1
ATOM 705 C C . ILE A 1 83 ? -11.612 8.338 5.789 1.00 78.25 83 ILE A C 1
ATOM 707 O O . ILE A 1 83 ? -12.483 8.381 6.657 1.00 78.25 83 ILE A O 1
ATOM 711 N N . ALA A 1 84 ? -10.320 8.270 6.131 1.00 76.88 84 ALA A N 1
ATOM 712 C CA . ALA A 1 84 ? -9.834 8.175 7.509 1.00 76.88 84 ALA A CA 1
ATOM 713 C C . ALA A 1 84 ? -9.739 9.534 8.228 1.00 76.88 84 ALA A C 1
ATOM 715 O O . ALA A 1 84 ? -9.280 9.586 9.370 1.00 76.88 84 ALA A O 1
ATOM 716 N N . LYS A 1 85 ? -10.195 10.644 7.619 1.00 77.44 85 LYS A N 1
ATOM 717 C CA . LYS A 1 85 ? -10.188 11.990 8.239 1.00 77.44 85 LYS A CA 1
ATOM 718 C C . LYS A 1 85 ? -10.833 12.024 9.627 1.00 77.44 85 LYS A C 1
ATOM 720 O O . LYS A 1 85 ? -10.388 12.787 10.478 1.00 77.44 85 LYS A O 1
ATOM 725 N N . LYS A 1 86 ? -11.858 11.195 9.854 1.00 74.31 86 LYS A N 1
ATOM 726 C CA . LYS A 1 86 ? -12.584 11.077 11.132 1.00 74.31 86 LYS A CA 1
ATOM 727 C C . LYS A 1 86 ? -12.050 9.961 12.049 1.00 74.31 86 LYS A C 1
ATOM 729 O O . LYS A 1 86 ? -12.559 9.797 13.153 1.00 74.31 86 LYS A O 1
ATOM 734 N N . TYR A 1 87 ? -11.040 9.204 11.613 1.00 77.38 87 TYR A N 1
ATOM 735 C CA . TYR A 1 87 ? -10.554 7.987 12.271 1.00 77.38 87 TYR A CA 1
ATOM 736 C C . TYR A 1 87 ? -9.024 8.007 12.412 1.00 77.38 87 TYR A C 1
ATOM 738 O O . TYR A 1 87 ? -8.278 7.443 11.607 1.00 77.38 87 TYR A O 1
ATOM 746 N N . GLU A 1 88 ? -8.538 8.685 13.454 1.00 72.94 88 GLU A N 1
ATOM 747 C CA . GLU A 1 88 ? -7.110 8.973 13.635 1.00 72.94 88 GLU A CA 1
ATOM 748 C C . GLU A 1 88 ? -6.239 7.711 13.790 1.00 72.94 88 GLU A C 1
ATOM 750 O O . GLU A 1 88 ? -5.106 7.691 13.298 1.00 72.94 88 GLU A O 1
ATOM 755 N N . ASN A 1 89 ? -6.761 6.640 14.402 1.00 71.38 89 ASN A N 1
ATOM 756 C CA . ASN A 1 89 ? -6.020 5.383 14.570 1.00 71.38 89 ASN A CA 1
ATOM 757 C C . ASN A 1 89 ? -5.770 4.692 13.225 1.00 71.38 89 ASN A C 1
ATOM 759 O O . ASN A 1 89 ? -4.662 4.214 12.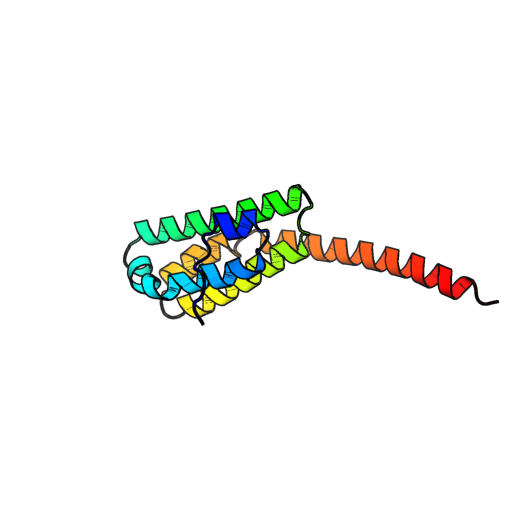979 1.00 71.38 89 ASN A O 1
ATOM 763 N N . ILE A 1 90 ? -6.768 4.702 12.333 1.00 72.94 90 ILE A N 1
ATOM 764 C CA . ILE A 1 90 ? -6.626 4.196 10.962 1.00 72.94 90 ILE A CA 1
ATOM 765 C C . ILE A 1 90 ? -5.609 5.051 10.205 1.00 72.94 90 ILE A C 1
ATOM 767 O O . ILE A 1 90 ? -4.666 4.516 9.619 1.00 72.94 90 ILE A O 1
ATOM 771 N N . ARG A 1 91 ? -5.731 6.383 10.291 1.00 75.31 91 ARG A N 1
ATOM 772 C CA . ARG A 1 91 ? -4.811 7.308 9.616 1.00 75.31 91 ARG A CA 1
ATOM 773 C C . ARG A 1 91 ? -3.358 7.073 10.029 1.00 75.31 91 ARG A C 1
ATOM 775 O O . ARG A 1 91 ? -2.490 6.982 9.169 1.00 75.31 91 ARG A O 1
ATOM 782 N N . LYS A 1 92 ? -3.077 6.964 11.332 1.00 73.94 92 LYS A N 1
ATOM 783 C CA . LYS A 1 92 ? -1.716 6.715 11.843 1.00 73.94 92 LYS A CA 1
ATOM 784 C C . LYS A 1 92 ? -1.216 5.320 11.474 1.00 73.94 92 LYS A C 1
ATOM 786 O O . LYS A 1 92 ? -0.084 5.186 11.017 1.00 73.94 92 LYS A O 1
ATOM 791 N N . G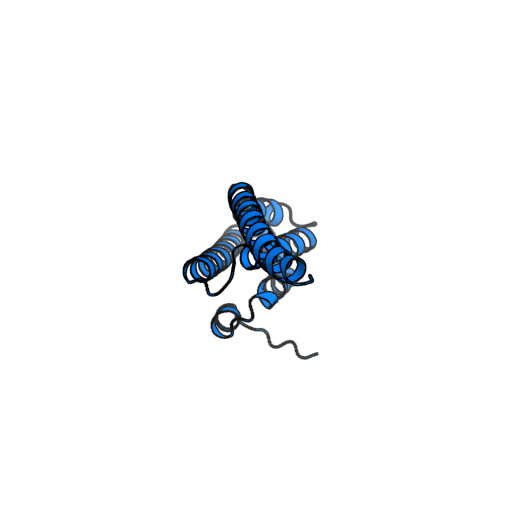LY A 1 93 ? -2.061 4.304 11.651 1.00 71.75 93 GLY A N 1
ATOM 792 C CA . GLY A 1 93 ? -1.701 2.910 11.420 1.00 71.75 93 GLY A CA 1
ATOM 793 C C . GLY A 1 93 ? -1.319 2.628 9.973 1.00 71.75 93 GLY A C 1
ATOM 794 O O . GLY A 1 93 ? -0.303 1.985 9.730 1.00 71.75 93 GLY A O 1
ATOM 795 N N . VAL A 1 94 ? -2.091 3.145 9.019 1.00 68.88 94 VAL A N 1
ATOM 796 C CA . VAL A 1 94 ? -1.858 2.846 7.604 1.00 68.88 94 VAL A CA 1
ATOM 797 C C . VAL A 1 94 ? -0.879 3.826 6.952 1.00 68.88 94 VAL A C 1
ATOM 799 O O . VAL A 1 94 ? -0.120 3.422 6.078 1.00 68.88 94 VAL A O 1
ATOM 802 N N . LYS A 1 95 ? -0.764 5.076 7.430 1.00 70.81 95 LYS A N 1
ATOM 803 C CA . LYS A 1 95 ? 0.299 5.994 6.973 1.00 70.81 95 LYS A CA 1
ATOM 804 C C . LYS A 1 95 ? 1.703 5.430 7.222 1.00 70.81 95 LYS A C 1
ATOM 806 O O . LYS A 1 95 ? 2.590 5.613 6.390 1.00 70.81 95 LYS A O 1
ATOM 811 N N . ALA A 1 96 ? 1.895 4.706 8.325 1.00 69.75 96 ALA A N 1
ATOM 812 C CA . ALA A 1 96 ? 3.149 4.007 8.605 1.00 69.75 96 ALA A CA 1
ATOM 813 C C . ALA A 1 96 ? 3.459 2.905 7.570 1.00 69.75 96 ALA A C 1
ATOM 815 O O . ALA A 1 96 ? 4.621 2.715 7.219 1.00 69.75 96 ALA A O 1
ATOM 816 N N . VAL A 1 97 ? 2.430 2.225 7.052 1.00 67.81 97 VAL A N 1
ATOM 817 C CA . VAL A 1 97 ? 2.551 1.163 6.035 1.00 67.81 97 VAL A CA 1
ATOM 818 C C . VAL A 1 97 ? 2.761 1.747 4.631 1.00 67.81 97 VAL A C 1
ATOM 820 O O . VAL A 1 97 ? 3.564 1.217 3.865 1.00 67.81 97 VAL A O 1
ATOM 823 N N . MET A 1 98 ? 2.081 2.855 4.317 1.00 64.69 98 MET A N 1
ATOM 824 C CA . MET A 1 98 ? 2.007 3.438 2.969 1.00 64.69 98 MET A CA 1
ATOM 825 C C . MET A 1 98 ? 3.120 4.445 2.645 1.00 64.69 98 MET A C 1
ATOM 827 O O . MET A 1 98 ? 3.506 4.549 1.491 1.00 64.69 98 MET A O 1
ATOM 831 N N . GLY A 1 99 ? 3.634 5.208 3.620 1.00 57.88 99 GLY A N 1
ATOM 832 C CA . GLY A 1 99 ? 4.481 6.376 3.313 1.00 57.88 99 GLY A CA 1
ATOM 833 C C . GLY A 1 99 ? 5.730 6.569 4.173 1.00 57.88 99 GLY A C 1
ATOM 834 O O . GLY A 1 99 ? 6.491 7.495 3.927 1.00 57.88 99 GLY A O 1
ATOM 835 N N . GLY A 1 100 ? 5.967 5.739 5.192 1.00 58.06 100 GLY A N 1
ATOM 836 C CA . GLY A 1 100 ? 6.945 6.073 6.236 1.00 58.06 100 GLY A CA 1
ATOM 837 C C . GLY A 1 100 ? 8.430 5.937 5.869 1.00 58.06 100 GLY A C 1
ATOM 838 O O . GLY A 1 100 ? 9.256 6.576 6.511 1.00 58.06 100 GLY A O 1
ATOM 839 N N . LYS A 1 101 ? 8.799 5.083 4.904 1.00 47.56 101 LYS A N 1
ATOM 840 C CA . LYS A 1 101 ? 10.222 4.737 4.671 1.00 47.56 101 LYS A CA 1
ATOM 841 C C . LYS A 1 101 ? 10.611 4.397 3.229 1.00 47.56 101 LYS A C 1
ATOM 843 O O . LYS A 1 101 ? 11.794 4.310 2.931 1.00 47.56 101 LYS A O 1
ATOM 848 N N . VAL A 1 102 ? 9.631 4.157 2.360 1.00 48.84 102 VAL A N 1
ATOM 849 C CA . VAL A 1 102 ? 9.834 3.533 1.038 1.00 48.84 102 VAL A CA 1
ATOM 850 C C . VAL A 1 102 ? 9.698 4.554 -0.097 1.00 48.84 102 VAL A C 1
ATOM 852 O O . VAL A 1 102 ? 10.480 4.533 -1.040 1.00 48.84 102 VAL A O 1
ATOM 855 N N . PHE A 1 103 ? 8.819 5.541 0.077 1.00 40.53 103 PHE A N 1
ATOM 856 C CA . PHE A 1 103 ? 8.522 6.590 -0.900 1.00 40.53 103 PHE A CA 1
ATOM 857 C C . PHE A 1 103 ? 9.757 7.364 -1.400 1.00 40.53 103 PHE A C 1
ATOM 859 O O . PHE A 1 103 ? 9.855 7.711 -2.574 1.00 40.53 103 PHE A O 1
ATOM 866 N N . GLU A 1 104 ? 10.737 7.617 -0.526 1.00 51.19 104 GLU A N 1
ATOM 867 C CA . GLU A 1 104 ? 11.978 8.304 -0.912 1.00 51.19 104 GLU A CA 1
ATOM 868 C C . GLU A 1 104 ? 12.841 7.477 -1.877 1.00 51.19 104 GLU A C 1
ATOM 870 O O . GLU A 1 104 ? 13.484 8.033 -2.771 1.00 51.19 104 GLU A O 1
ATOM 875 N N . TYR A 1 105 ? 12.861 6.151 -1.714 1.00 53.91 105 TYR A N 1
ATOM 876 C CA . TYR A 1 105 ? 13.628 5.254 -2.575 1.00 53.91 105 TYR A CA 1
ATOM 877 C C . TYR A 1 105 ? 12.948 5.088 -3.938 1.00 53.91 105 TYR A C 1
ATOM 879 O O . TYR A 1 105 ? 13.602 5.218 -4.972 1.00 53.91 105 TYR A O 1
ATOM 887 N N . GLU A 1 106 ? 11.631 4.894 -3.947 1.00 56.56 106 GLU A N 1
ATOM 888 C CA . GLU A 1 106 ? 10.846 4.742 -5.176 1.00 56.56 106 GLU A CA 1
ATOM 889 C C . GLU A 1 106 ? 10.856 6.031 -6.023 1.00 56.56 106 GLU A C 1
ATOM 891 O O . GLU A 1 106 ? 11.110 5.991 -7.230 1.00 56.56 106 GLU A O 1
ATOM 896 N N . ALA A 1 107 ? 10.737 7.209 -5.393 1.00 58.94 107 ALA A N 1
ATOM 897 C CA . ALA A 1 107 ? 10.855 8.501 -6.078 1.00 58.94 107 ALA A CA 1
ATOM 898 C C . ALA A 1 107 ? 12.234 8.701 -6.736 1.00 58.94 107 ALA A C 1
ATOM 900 O O . ALA A 1 107 ? 12.346 9.270 -7.830 1.00 58.94 107 ALA A O 1
ATOM 901 N N . LYS A 1 108 ? 13.306 8.214 -6.096 1.00 62.00 108 LYS A N 1
ATOM 902 C CA . LYS A 1 108 ? 14.657 8.223 -6.672 1.00 62.00 108 LYS A CA 1
ATOM 903 C C . LYS A 1 108 ? 14.739 7.318 -7.904 1.00 62.00 108 LYS A C 1
ATOM 905 O O . LYS A 1 108 ? 15.308 7.738 -8.913 1.00 62.00 108 LYS A O 1
ATOM 910 N N . THR A 1 109 ? 14.143 6.129 -7.843 1.00 64.12 109 THR A N 1
ATOM 911 C CA . THR A 1 109 ? 14.091 5.171 -8.957 1.00 64.12 109 THR A CA 1
ATOM 912 C C . THR A 1 109 ? 13.337 5.742 -10.158 1.00 64.12 109 THR A C 1
ATOM 914 O O . THR A 1 109 ? 13.876 5.721 -11.266 1.00 64.12 109 THR A O 1
ATOM 917 N N . ILE A 1 110 ? 12.165 6.354 -9.943 1.00 63.12 110 ILE A N 1
ATOM 918 C CA . ILE A 1 110 ? 11.382 7.032 -10.994 1.00 63.12 110 ILE A CA 1
ATOM 919 C C . ILE A 1 110 ? 12.202 8.143 -11.656 1.00 63.12 110 ILE A C 1
ATOM 921 O O . ILE A 1 110 ? 12.295 8.222 -12.881 1.00 63.12 110 ILE A O 1
ATOM 925 N N . ARG A 1 111 ? 12.860 8.991 -10.856 1.00 70.25 111 ARG A N 1
ATOM 926 C CA . ARG A 1 111 ? 13.708 10.075 -11.374 1.00 70.25 111 ARG A CA 1
ATOM 927 C C . ARG A 1 111 ? 14.838 9.545 -12.259 1.00 70.25 111 ARG A C 1
ATOM 929 O O . ARG A 1 111 ? 15.183 10.160 -13.271 1.00 70.25 111 ARG A O 1
ATOM 936 N N . ASP A 1 112 ? 15.450 8.435 -11.866 1.00 72.56 112 ASP A N 1
ATOM 937 C CA . ASP A 1 112 ? 16.573 7.856 -12.594 1.00 72.56 112 ASP A CA 1
ATOM 938 C C . ASP A 1 112 ? 16.106 7.111 -13.866 1.00 72.56 112 ASP A C 1
ATOM 940 O O . ASP A 1 112 ? 16.804 7.170 -14.883 1.00 72.56 112 ASP A O 1
ATOM 944 N N . GLN A 1 113 ? 14.911 6.503 -13.863 1.00 69.06 113 GLN A N 1
ATOM 945 C CA . GLN A 1 113 ? 14.243 5.978 -15.066 1.00 69.06 113 GLN A CA 1
ATOM 946 C C . GLN A 1 113 ? 13.915 7.092 -16.065 1.00 69.06 113 GLN A C 1
ATOM 948 O O . GLN A 1 113 ? 14.387 7.031 -17.202 1.00 69.06 113 GLN A O 1
ATOM 953 N N . GLY A 1 114 ? 13.248 8.166 -15.629 1.00 70.00 114 GLY A N 1
ATOM 954 C CA . GLY A 1 114 ? 12.916 9.298 -16.503 1.00 70.00 114 GLY A CA 1
ATOM 955 C C . GLY A 1 114 ? 14.153 9.955 -17.131 1.00 70.00 114 GLY A C 1
ATOM 956 O O . GLY A 1 114 ? 14.146 10.357 -18.293 1.00 70.00 114 GLY A O 1
ATOM 957 N N . ARG A 1 115 ? 15.290 9.988 -16.417 1.00 71.56 115 ARG A N 1
ATOM 958 C CA . ARG A 1 115 ? 16.574 10.430 -16.993 1.00 71.56 115 ARG A CA 1
ATOM 959 C C . ARG A 1 115 ? 17.115 9.502 -18.078 1.00 71.56 115 ARG A C 1
ATOM 961 O O . ARG A 1 115 ? 17.790 9.985 -18.987 1.00 71.56 115 ARG A O 1
ATOM 968 N N . ARG A 1 116 ? 16.913 8.188 -17.960 1.00 71.75 116 ARG A N 1
ATOM 969 C CA . ARG A 1 116 ? 17.346 7.217 -18.978 1.00 71.75 116 ARG A CA 1
ATOM 970 C C . ARG A 1 116 ? 16.466 7.305 -20.219 1.00 71.75 116 ARG A C 1
ATOM 972 O O . ARG A 1 116 ? 17.007 7.328 -21.322 1.00 71.75 116 ARG A O 1
ATOM 979 N N . GLU A 1 117 ? 15.155 7.396 -20.035 1.00 71.25 117 GLU A N 1
ATOM 980 C CA . GLU A 1 117 ? 14.187 7.559 -21.125 1.00 71.25 117 GLU A CA 1
ATOM 981 C C . GLU A 1 117 ? 14.428 8.861 -21.886 1.00 71.25 117 GLU A C 1
ATOM 983 O O . GLU A 1 117 ? 14.701 8.809 -23.082 1.00 71.25 117 GLU A O 1
ATOM 988 N N . GLY A 1 118 ? 14.540 9.999 -21.193 1.00 68.62 118 GLY A N 1
ATOM 989 C CA . GLY A 1 118 ? 14.825 11.280 -21.848 1.00 68.62 118 GLY A CA 1
ATOM 990 C C . GLY A 1 118 ? 16.163 11.319 -22.607 1.00 68.62 118 GLY A C 1
ATOM 991 O O . GLY A 1 118 ? 16.301 12.040 -23.595 1.00 68.62 118 GLY A O 1
ATOM 992 N N . ARG A 1 119 ? 17.171 10.526 -22.202 1.00 69.31 119 ARG A N 1
ATOM 993 C CA . ARG A 1 119 ? 18.413 10.368 -22.990 1.00 69.31 119 ARG A CA 1
ATOM 994 C C . ARG A 1 119 ? 18.202 9.524 -24.246 1.00 69.31 119 ARG A C 1
ATOM 996 O O . ARG A 1 119 ? 18.770 9.864 -25.281 1.00 69.31 119 ARG A O 1
ATOM 1003 N N . ARG A 1 120 ? 17.415 8.445 -24.170 1.00 66.38 120 ARG A N 1
ATOM 1004 C CA . ARG A 1 120 ? 17.055 7.632 -25.346 1.00 66.38 120 ARG A CA 1
ATOM 1005 C C . ARG A 1 120 ? 16.232 8.434 -26.347 1.00 66.38 120 ARG A C 1
ATOM 1007 O O . ARG A 1 120 ? 16.516 8.361 -27.539 1.00 66.38 120 ARG A O 1
ATOM 1014 N N . GLU A 1 121 ? 15.279 9.226 -25.869 1.00 65.94 121 GLU A N 1
ATOM 1015 C CA . GLU A 1 121 ? 14.456 10.105 -26.704 1.00 65.94 121 GLU A CA 1
ATOM 1016 C C . GLU A 1 121 ? 15.304 11.170 -27.406 1.00 65.94 121 GLU A C 1
ATOM 1018 O O . GLU A 1 121 ? 15.193 11.339 -28.613 1.00 65.94 121 GLU A O 1
ATOM 1023 N N . ARG A 1 122 ? 16.258 11.817 -26.716 1.00 59.88 122 ARG A N 1
ATOM 1024 C CA . ARG A 1 122 ? 17.194 12.745 -27.385 1.00 59.88 122 ARG A CA 1
ATOM 1025 C C . ARG A 1 122 ? 18.050 12.078 -28.460 1.00 59.88 122 ARG A C 1
ATOM 1027 O O . ARG A 1 122 ? 18.340 12.705 -29.471 1.00 59.88 122 ARG A O 1
ATOM 1034 N N . MET A 1 123 ? 18.475 10.835 -28.245 1.00 58.56 123 MET A N 1
ATOM 1035 C CA . MET A 1 123 ? 19.307 10.101 -29.205 1.00 58.56 123 MET A CA 1
ATOM 1036 C C . MET A 1 123 ? 18.499 9.617 -30.422 1.00 58.56 123 MET A C 1
ATOM 1038 O O . MET A 1 123 ? 19.043 9.517 -31.515 1.00 58.56 123 MET A O 1
ATOM 1042 N N . THR A 1 124 ? 17.202 9.354 -30.255 1.00 58.97 124 THR A N 1
ATOM 1043 C CA . THR A 1 124 ? 16.296 9.018 -31.365 1.00 58.97 124 THR A CA 1
ATOM 1044 C C . THR A 1 124 ? 15.855 10.262 -32.131 1.00 58.97 124 THR A C 1
ATOM 1046 O O . THR A 1 124 ? 15.957 10.261 -33.350 1.00 58.97 124 THR A O 1
ATOM 1049 N N . VAL A 1 125 ? 15.474 11.348 -31.452 1.00 58.75 125 VAL A N 1
ATOM 1050 C CA . VAL A 1 125 ? 15.086 12.620 -32.095 1.00 58.75 125 VAL A CA 1
ATOM 1051 C C . VAL A 1 125 ? 16.275 13.281 -32.805 1.00 58.75 125 VAL A C 1
ATOM 1053 O O . VAL A 1 125 ? 16.152 13.678 -33.958 1.00 58.75 125 VAL A O 1
ATOM 1056 N N . GLY A 1 126 ? 17.468 13.292 -32.197 1.00 55.84 126 GLY A N 1
ATOM 1057 C CA . GLY A 1 126 ? 18.676 13.838 -32.831 1.00 55.84 126 GLY A CA 1
ATOM 1058 C C . GLY A 1 126 ? 19.147 13.073 -34.078 1.00 55.84 126 GLY A C 1
ATOM 1059 O O . GLY A 1 126 ? 19.776 13.665 -34.949 1.00 55.84 126 GLY A O 1
ATOM 1060 N N . ASN A 1 127 ? 18.814 11.782 -34.201 1.00 51.75 127 ASN A N 1
ATOM 1061 C CA . ASN A 1 127 ? 19.088 10.997 -35.411 1.00 51.75 127 ASN A CA 1
ATOM 1062 C C . ASN A 1 127 ? 18.069 11.249 -36.534 1.00 51.75 127 ASN A C 1
ATOM 1064 O O . ASN A 1 127 ? 18.384 10.997 -37.693 1.00 51.75 127 ASN A O 1
ATOM 1068 N N . ILE A 1 128 ? 16.869 11.736 -36.210 1.00 53.88 128 ILE A N 1
ATOM 1069 C CA . ILE A 1 128 ? 15.856 12.108 -37.205 1.00 53.88 128 ILE A CA 1
ATOM 1070 C C . ILE A 1 128 ? 16.164 13.523 -37.724 1.00 53.88 128 ILE A C 1
ATOM 1072 O O . ILE A 1 128 ? 16.204 13.731 -38.935 1.00 53.88 128 ILE A O 1
ATOM 1076 N N . ASP A 1 129 ? 16.528 14.452 -36.835 1.00 50.06 129 ASP A N 1
ATOM 1077 C CA . ASP A 1 129 ? 16.863 15.839 -37.199 1.00 50.06 129 ASP A CA 1
ATOM 1078 C C . ASP A 1 129 ? 18.243 15.989 -37.874 1.00 50.06 129 ASP A C 1
ATOM 1080 O O . ASP A 1 129 ? 18.467 16.940 -38.615 1.00 50.06 129 ASP A O 1
ATOM 1084 N N . GLY A 1 130 ? 19.164 15.036 -37.683 1.00 50.94 130 GLY A N 1
ATOM 1085 C CA . GLY A 1 130 ? 20.466 14.993 -38.368 1.00 50.94 130 GLY A CA 1
ATOM 1086 C C . GLY A 1 130 ? 20.437 14.410 -39.788 1.00 50.94 130 GLY A C 1
ATOM 1087 O O . GLY A 1 130 ? 21.495 14.252 -40.396 1.00 50.94 130 GLY A O 1
ATOM 1088 N N . SER A 1 131 ? 19.254 14.052 -40.302 1.00 45.97 131 SER A N 1
ATOM 1089 C CA . SER A 1 131 ? 19.070 13.466 -41.641 1.00 45.97 131 SER A CA 1
ATOM 1090 C C . SER A 1 131 ? 18.348 14.377 -42.643 1.00 45.97 131 SER A C 1
ATOM 1092 O O . SER A 1 131 ? 18.202 14.000 -43.806 1.00 45.97 131 SER A O 1
ATOM 1094 N N . CYS A 1 132 ? 17.977 15.598 -42.243 1.00 45.09 132 CYS A N 1
ATOM 1095 C CA . CYS A 1 132 ? 17.700 16.669 -43.198 1.00 45.09 132 CYS A CA 1
ATOM 1096 C C . CYS A 1 132 ? 19.011 17.400 -43.511 1.00 45.09 132 CYS A C 1
ATOM 1098 O O . CYS A 1 132 ? 19.574 18.073 -42.649 1.00 45.09 132 CYS A O 1
ATOM 1100 N N . GLN A 1 133 ? 19.484 17.181 -44.741 1.00 41.69 133 GLN A N 1
ATOM 1101 C CA . GLN A 1 133 ? 20.549 17.925 -45.419 1.00 41.69 133 GLN A CA 1
ATOM 1102 C C . GLN A 1 133 ? 20.337 19.441 -45.374 1.00 41.69 133 GLN A C 1
ATOM 1104 O O . GLN A 1 133 ? 19.163 19.874 -45.422 1.00 41.69 133 GLN A O 1
#

Radius of gyration: 19.12 Å; chains: 1; bounding box: 45×30×63 Å